Protein AF-A0A969UAT3-F1 (afdb_monomer_lite)

Foldseek 3Di:
DDDDDDDDDDPPPPVVVVVVVVVVVVVVVVVVVVVVVVPPPPPPPLVQDKDWDVVDQDPVVLVVVVFDDDPSTTIDRPDRPVD

Radius of gyration: 34.81 Å; chains: 1; bounding box: 64×48×90 Å

pLDDT: mean 74.57, std 14.02, range [46.34, 95.5]

Structure (mmCIF, N/CA/C/O backbone):
data_AF-A0A969UAT3-F1
#
_entry.id   AF-A0A969UAT3-F1
#
loop_
_atom_site.group_PDB
_atom_site.id
_atom_site.type_symbol
_atom_site.label_atom_id
_atom_site.label_alt_id
_atom_site.label_comp_id
_atom_site.label_asym_id
_atom_site.label_entity_id
_atom_site.label_seq_id
_atom_site.pdbx_PDB_ins_code
_atom_site.Cartn_x
_atom_site.Cartn_y
_atom_site.Cartn_z
_atom_site.occupancy
_atom_site.B_iso_or_equiv
_atom_site.auth_seq_id
_atom_site.auth_comp_id
_atom_site.auth_asym_id
_atom_site.auth_atom_id
_atom_site.pdbx_PDB_model_num
ATOM 1 N N . MET A 1 1 ? 45.635 -38.823 -67.097 1.00 46.34 1 MET A N 1
ATOM 2 C CA . MET A 1 1 ? 45.095 -38.285 -65.831 1.00 46.34 1 MET A CA 1
ATOM 3 C C . MET A 1 1 ? 44.979 -36.769 -65.935 1.00 46.34 1 MET A C 1
ATOM 5 O O . MET A 1 1 ? 46.007 -36.112 -65.941 1.00 46.34 1 MET A O 1
ATOM 9 N N . SER A 1 2 ? 43.763 -36.224 -66.006 1.00 49.50 2 SER A N 1
ATOM 10 C CA . SER A 1 2 ? 43.490 -34.798 -65.768 1.00 49.50 2 SER A CA 1
ATOM 11 C C . SER A 1 2 ? 42.110 -34.686 -65.125 1.00 49.50 2 SER A C 1
ATOM 13 O O . SER A 1 2 ? 41.110 -35.019 -65.755 1.00 49.50 2 SER A O 1
ATOM 15 N N . SER A 1 3 ? 42.069 -34.274 -63.858 1.00 57.66 3 SER A N 1
ATOM 16 C CA . SER A 1 3 ? 40.827 -34.001 -63.128 1.00 57.66 3 SER A CA 1
ATOM 17 C C . SER A 1 3 ? 40.291 -32.609 -63.474 1.00 57.66 3 SER A C 1
ATOM 19 O O . SER A 1 3 ? 41.083 -31.666 -63.544 1.00 57.66 3 SER A O 1
ATOM 21 N N . PRO A 1 4 ? 38.969 -32.423 -63.626 1.00 62.88 4 PRO A N 1
ATOM 22 C CA . PRO A 1 4 ? 38.387 -31.096 -63.759 1.00 62.88 4 PRO A CA 1
ATOM 23 C C . PRO A 1 4 ? 38.212 -30.446 -62.377 1.00 62.88 4 PRO A C 1
ATOM 25 O O . PRO A 1 4 ? 37.528 -30.970 -61.498 1.00 62.88 4 PRO A O 1
ATOM 28 N N . HIS A 1 5 ? 38.821 -29.275 -62.186 1.00 57.25 5 HIS A N 1
ATOM 29 C CA . HIS A 1 5 ? 38.568 -28.418 -61.029 1.00 57.25 5 HIS A CA 1
ATOM 30 C C . HIS A 1 5 ? 37.167 -27.805 -61.132 1.00 57.25 5 HIS A C 1
ATOM 32 O O . HIS A 1 5 ? 36.922 -26.896 -61.925 1.00 57.25 5 HIS A O 1
ATOM 38 N N . LEU A 1 6 ? 36.246 -28.287 -60.298 1.00 59.88 6 LEU A N 1
ATOM 39 C CA . LEU A 1 6 ? 34.922 -27.701 -60.129 1.00 59.88 6 LEU A CA 1
ATOM 40 C C . LEU A 1 6 ? 35.058 -26.373 -59.362 1.00 59.88 6 LEU A C 1
ATOM 42 O O . LEU A 1 6 ? 35.218 -26.365 -58.140 1.00 59.88 6 LEU A O 1
ATOM 46 N N . ARG A 1 7 ? 35.017 -25.231 -60.062 1.00 59.28 7 ARG A N 1
ATOM 47 C CA . ARG A 1 7 ? 34.908 -23.924 -59.396 1.00 59.28 7 ARG A CA 1
ATOM 48 C C . ARG A 1 7 ? 33.496 -23.785 -58.824 1.00 59.28 7 ARG A C 1
ATOM 50 O O . ARG A 1 7 ? 32.531 -23.660 -59.570 1.00 59.28 7 ARG A O 1
ATOM 57 N N . ARG A 1 8 ? 33.372 -23.8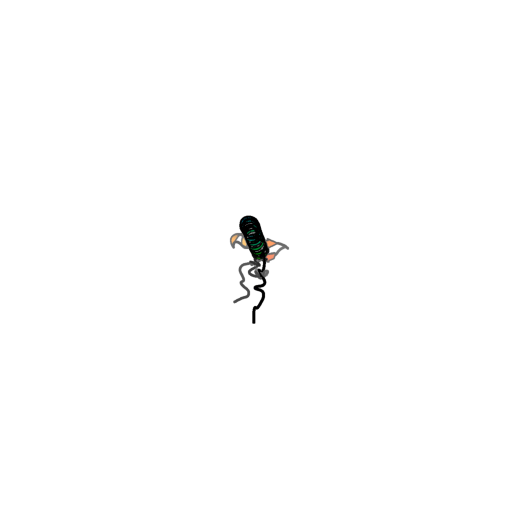05 -57.495 1.00 64.88 8 ARG A N 1
ATOM 58 C CA . ARG A 1 8 ? 32.141 -23.403 -56.803 1.00 64.88 8 ARG A CA 1
ATOM 59 C C . ARG A 1 8 ? 32.048 -21.879 -56.825 1.00 64.88 8 ARG A C 1
ATOM 61 O O . ARG A 1 8 ? 32.820 -21.207 -56.148 1.00 64.88 8 ARG A O 1
ATOM 68 N N . ASN A 1 9 ? 31.100 -21.352 -57.594 1.00 56.97 9 ASN A N 1
ATOM 69 C CA . ASN A 1 9 ? 30.652 -19.972 -57.450 1.00 56.97 9 ASN A CA 1
ATOM 70 C C . ASN A 1 9 ? 29.820 -19.870 -56.169 1.00 56.97 9 ASN A C 1
ATOM 72 O O . ASN A 1 9 ? 28.697 -20.367 -56.116 1.00 56.97 9 ASN A O 1
ATOM 76 N N . PHE A 1 10 ? 30.371 -19.234 -55.138 1.00 64.44 10 PHE A N 1
ATOM 77 C CA . PHE A 1 10 ? 29.599 -18.813 -53.974 1.00 64.44 10 PHE A CA 1
ATOM 78 C C . PHE A 1 10 ? 28.980 -17.443 -54.285 1.00 64.44 10 PHE A C 1
ATOM 80 O O . PHE A 1 10 ? 29.732 -16.509 -54.575 1.00 64.44 10 PHE A O 1
ATOM 87 N N . PRO A 1 11 ? 27.643 -17.283 -54.264 1.00 61.25 11 PRO A N 1
ATOM 88 C CA . PRO A 1 11 ? 27.051 -15.960 -54.385 1.00 61.25 11 PRO A CA 1
ATOM 89 C C . PRO A 1 11 ? 27.481 -15.132 -53.172 1.00 61.25 11 PRO A C 1
ATOM 91 O O . PRO A 1 11 ? 27.285 -15.541 -52.027 1.00 61.25 11 PRO A O 1
ATOM 94 N N . ALA A 1 12 ? 28.092 -13.976 -53.424 1.00 62.12 12 ALA A N 1
ATOM 95 C CA . ALA A 1 12 ? 28.458 -13.025 -52.387 1.00 62.12 12 ALA A CA 1
ATOM 96 C C . ALA A 1 12 ? 27.179 -12.499 -51.715 1.00 62.12 12 ALA A C 1
ATOM 98 O O . ALA A 1 12 ? 26.558 -11.546 -52.193 1.00 62.12 12 ALA A O 1
ATOM 99 N N . LEU A 1 13 ? 26.766 -13.131 -50.611 1.00 59.16 13 LEU A N 1
ATOM 100 C CA . LEU A 1 13 ? 25.780 -12.550 -49.710 1.00 59.16 13 LEU A CA 1
ATOM 101 C C . LEU A 1 13 ? 26.367 -11.239 -49.188 1.00 59.16 13 LEU A C 1
ATOM 103 O O . LEU A 1 13 ? 27.369 -11.216 -48.479 1.00 59.16 13 LEU A O 1
ATOM 107 N N . GLN A 1 14 ? 25.750 -10.137 -49.597 1.00 61.72 14 GLN A N 1
ATOM 108 C CA . GLN A 1 14 ? 26.124 -8.7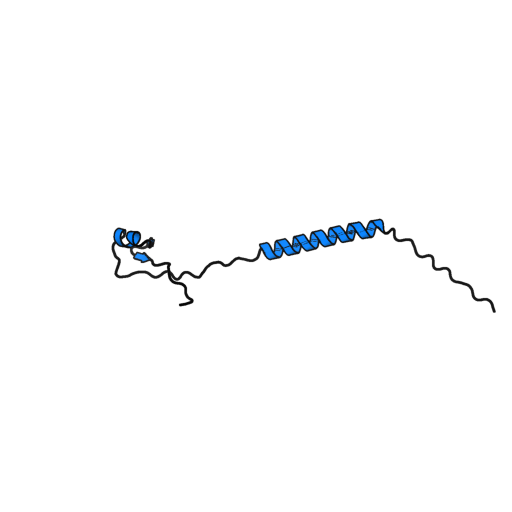87 -49.199 1.00 61.72 14 GLN A CA 1
ATOM 109 C C . GLN A 1 14 ? 26.040 -8.685 -47.656 1.00 61.72 14 GLN A C 1
ATOM 111 O O . GLN A 1 14 ? 24.933 -8.791 -47.119 1.00 61.72 14 GLN A O 1
ATOM 116 N N . PRO A 1 15 ? 27.151 -8.464 -46.922 1.00 57.41 15 PRO A N 1
ATOM 117 C CA . PRO A 1 15 ? 27.180 -8.530 -45.450 1.00 57.41 15 PRO A CA 1
ATOM 118 C C . PRO A 1 15 ? 26.304 -7.457 -44.780 1.00 57.41 15 PRO A C 1
ATOM 120 O O . PRO A 1 15 ? 25.847 -7.615 -43.650 1.00 57.41 15 PRO A O 1
ATOM 123 N N . ILE A 1 16 ? 26.011 -6.384 -45.516 1.00 57.12 16 ILE A N 1
ATOM 124 C CA . ILE A 1 16 ? 25.294 -5.196 -45.045 1.00 57.12 16 ILE A CA 1
ATOM 125 C C . ILE A 1 16 ? 23.833 -5.513 -44.676 1.00 57.12 16 ILE A C 1
ATOM 127 O O . ILE A 1 16 ? 23.309 -4.962 -43.712 1.00 57.12 16 ILE A O 1
ATOM 131 N N . LYS A 1 17 ? 23.171 -6.437 -45.388 1.00 52.72 17 LYS A N 1
ATOM 132 C CA . LYS A 1 17 ? 21.753 -6.766 -45.133 1.00 52.72 17 LYS A CA 1
ATOM 133 C C . LYS A 1 17 ? 21.551 -7.626 -43.880 1.00 52.72 17 LYS A C 1
ATOM 135 O O . LYS A 1 17 ? 20.480 -7.591 -43.284 1.00 52.72 17 LYS A O 1
ATOM 140 N N . ILE A 1 18 ? 22.577 -8.373 -43.473 1.00 57.38 18 ILE A N 1
ATOM 141 C CA . ILE A 1 18 ? 22.519 -9.301 -42.335 1.00 57.38 18 ILE A CA 1
ATOM 142 C C . ILE A 1 18 ? 22.751 -8.545 -41.014 1.00 57.38 18 ILE A C 1
ATOM 144 O O . ILE A 1 18 ? 22.102 -8.844 -40.014 1.00 57.38 18 ILE A O 1
ATOM 148 N N . GLY A 1 19 ? 23.606 -7.513 -41.022 1.00 58.94 19 GLY A N 1
ATOM 149 C CA . GLY A 1 19 ? 23.913 -6.713 -39.829 1.00 58.94 19 GLY A CA 1
ATOM 150 C C . GLY A 1 19 ? 22.724 -5.912 -39.284 1.00 58.94 19 GLY A C 1
ATOM 151 O O . GLY A 1 19 ? 22.495 -5.896 -38.076 1.00 58.94 19 GLY A O 1
ATOM 152 N N . LEU A 1 20 ? 21.921 -5.297 -40.161 1.00 61.31 20 LEU A N 1
ATOM 153 C CA . LEU A 1 20 ? 20.763 -4.494 -39.744 1.00 61.31 20 LEU A CA 1
ATOM 154 C C . LEU A 1 20 ? 19.627 -5.360 -39.173 1.00 61.31 20 LEU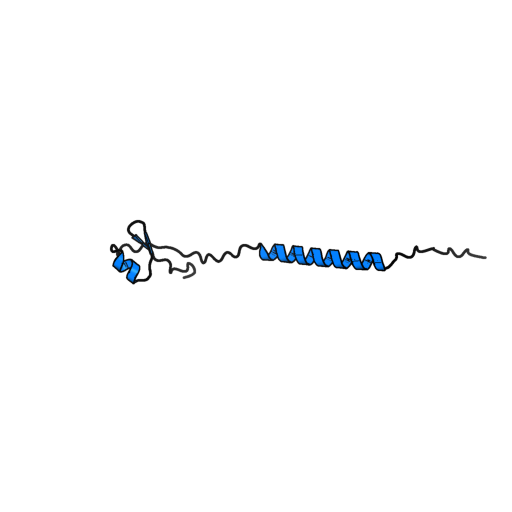 A C 1
ATOM 156 O O . LEU A 1 20 ? 19.010 -4.991 -38.177 1.00 61.31 20 LEU A O 1
ATOM 160 N N . GLY A 1 21 ? 19.384 -6.535 -39.763 1.00 67.38 21 GLY A N 1
ATOM 161 C CA . GLY A 1 21 ? 18.367 -7.471 -39.275 1.00 67.38 21 GLY A CA 1
ATOM 162 C C . GLY A 1 21 ? 18.677 -8.010 -37.875 1.00 67.38 21 GLY A C 1
ATOM 163 O O . GLY A 1 21 ? 17.778 -8.103 -37.041 1.00 67.38 21 GLY A O 1
ATOM 164 N N . ALA A 1 22 ? 19.952 -8.293 -37.587 1.00 70.25 22 ALA A N 1
ATOM 165 C CA . ALA A 1 22 ? 20.386 -8.775 -36.276 1.00 70.25 22 ALA A CA 1
ATOM 166 C C . ALA A 1 22 ? 20.222 -7.717 -35.168 1.00 70.25 22 ALA A C 1
ATOM 168 O O . ALA A 1 22 ? 19.765 -8.042 -34.074 1.00 70.25 22 ALA A O 1
ATOM 169 N N . ALA A 1 23 ? 20.533 -6.447 -35.456 1.00 70.94 23 ALA A N 1
ATOM 170 C CA . ALA A 1 23 ? 20.375 -5.355 -34.493 1.00 70.94 23 ALA A CA 1
ATOM 171 C C . ALA A 1 23 ? 18.900 -5.104 -34.131 1.00 70.94 23 ALA A C 1
ATOM 173 O O . ALA A 1 23 ? 18.572 -4.917 -32.960 1.00 70.94 23 ALA A O 1
ATOM 174 N N . ILE A 1 24 ? 18.001 -5.160 -35.122 1.00 79.62 24 ILE A N 1
ATOM 175 C CA . ILE A 1 24 ? 16.556 -5.004 -34.904 1.00 79.62 24 ILE A CA 1
ATOM 176 C C . ILE A 1 24 ? 16.008 -6.172 -34.073 1.00 79.62 24 ILE A C 1
ATOM 178 O O . ILE A 1 24 ? 15.280 -5.944 -33.111 1.00 79.62 24 ILE A O 1
ATOM 182 N N . ALA A 1 25 ? 16.392 -7.414 -34.385 1.00 78.44 25 ALA A N 1
ATOM 183 C CA . ALA A 1 25 ? 15.959 -8.587 -33.622 1.00 78.44 25 ALA A CA 1
ATOM 184 C C . ALA A 1 25 ? 16.431 -8.542 -32.157 1.00 78.44 25 ALA A C 1
ATOM 186 O O . ALA A 1 25 ? 15.655 -8.847 -31.252 1.00 78.44 25 ALA A O 1
ATOM 187 N N . ALA A 1 26 ? 17.672 -8.105 -31.911 1.00 81.12 26 ALA A N 1
ATOM 188 C CA . ALA A 1 26 ? 18.196 -7.926 -30.559 1.00 81.12 26 ALA A CA 1
ATOM 189 C C . ALA A 1 26 ? 17.438 -6.831 -29.789 1.00 81.12 26 ALA A C 1
ATOM 191 O O . ALA A 1 26 ? 17.042 -7.052 -28.647 1.00 81.12 26 ALA A O 1
ATOM 192 N N . ALA A 1 27 ? 17.174 -5.682 -30.420 1.00 81.12 27 ALA A N 1
ATOM 193 C CA . ALA A 1 27 ? 16.413 -4.597 -29.801 1.00 81.12 27 ALA A CA 1
ATOM 194 C C . ALA A 1 27 ? 14.979 -5.028 -29.450 1.00 81.12 27 ALA A C 1
ATOM 196 O O . ALA A 1 27 ? 14.519 -4.786 -28.338 1.00 81.12 27 ALA A O 1
ATOM 197 N N . LEU A 1 28 ? 14.293 -5.728 -30.359 1.00 81.44 28 LEU A N 1
ATOM 198 C CA . LEU A 1 28 ? 12.945 -6.246 -30.112 1.00 81.44 28 LEU A CA 1
ATOM 199 C C . LEU A 1 28 ? 12.924 -7.298 -28.991 1.00 81.44 28 LEU A C 1
ATO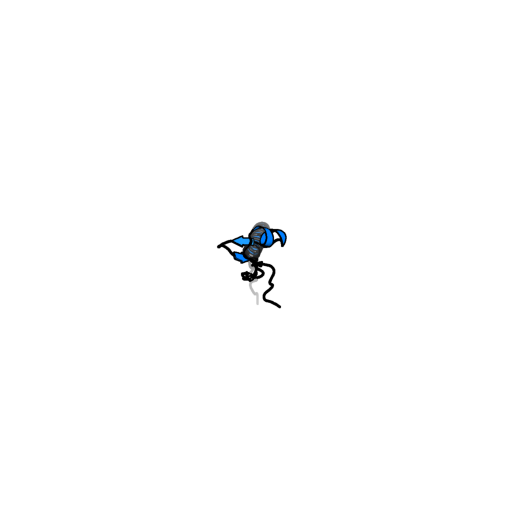M 201 O O . LEU A 1 28 ? 12.024 -7.276 -28.155 1.00 81.44 28 LEU A O 1
ATOM 205 N N . GLY A 1 29 ? 13.931 -8.175 -28.927 1.00 79.25 29 GLY A N 1
ATOM 206 C CA . GLY A 1 29 ? 14.072 -9.152 -27.843 1.00 79.25 29 GLY A CA 1
ATOM 207 C C . GLY A 1 29 ? 14.292 -8.503 -26.472 1.00 79.25 29 GLY A C 1
ATOM 208 O O . GLY A 1 29 ? 13.677 -8.918 -25.490 1.00 79.25 29 GLY A O 1
ATOM 209 N N . LEU A 1 30 ? 15.112 -7.447 -26.405 1.00 77.62 30 LEU A N 1
ATOM 210 C CA . LEU A 1 30 ? 15.332 -6.677 -25.175 1.00 77.62 30 LEU A CA 1
ATOM 211 C C . LEU A 1 30 ? 14.056 -5.956 -24.715 1.00 77.62 30 LEU A C 1
ATOM 213 O O . LEU A 1 30 ? 13.728 -5.989 -23.531 1.00 77.62 30 LEU A O 1
ATOM 217 N N . VAL A 1 31 ? 13.303 -5.360 -25.645 1.00 77.44 31 VAL A N 1
ATOM 218 C CA . VAL A 1 31 ? 12.023 -4.696 -25.342 1.00 77.44 31 VAL A CA 1
ATOM 219 C C . VAL A 1 31 ? 10.983 -5.698 -24.830 1.00 77.44 31 VAL A C 1
ATOM 221 O O . VAL A 1 31 ? 10.299 -5.415 -23.847 1.00 77.44 31 VAL A O 1
ATOM 224 N N . TRP A 1 32 ? 10.893 -6.890 -25.429 1.00 76.31 32 TRP A N 1
ATOM 225 C CA . TRP A 1 32 ? 9.980 -7.945 -24.971 1.00 76.31 32 TRP A CA 1
ATOM 226 C C . TRP A 1 32 ? 10.327 -8.446 -23.561 1.00 76.31 32 TRP A C 1
ATOM 228 O O . TRP A 1 32 ? 9.440 -8.641 -22.725 1.00 76.31 32 TRP A O 1
ATOM 238 N N . ASN A 1 33 ? 11.620 -8.620 -23.269 1.00 71.88 33 ASN A N 1
ATOM 239 C CA . ASN A 1 33 ? 12.088 -9.022 -21.943 1.00 71.88 33 ASN A CA 1
ATOM 240 C C . ASN A 1 33 ? 11.762 -7.959 -20.878 1.00 71.88 33 ASN A C 1
ATOM 242 O O . ASN A 1 33 ? 11.246 -8.301 -19.817 1.00 71.88 33 ASN A O 1
ATOM 246 N N . TYR A 1 34 ? 11.965 -6.677 -21.195 1.00 78.25 34 TYR A N 1
ATOM 247 C CA . TYR A 1 34 ? 11.650 -5.566 -20.294 1.00 78.25 34 TYR A CA 1
ATOM 248 C C . TYR A 1 34 ? 10.151 -5.473 -19.967 1.00 78.25 34 TYR A C 1
ATOM 250 O O . TYR A 1 34 ? 9.783 -5.390 -18.797 1.00 78.25 34 TYR A O 1
ATOM 258 N N . VAL A 1 35 ? 9.278 -5.561 -20.981 1.00 77.19 35 VAL A N 1
ATOM 259 C CA . VAL A 1 35 ? 7.813 -5.565 -20.790 1.00 77.19 35 VAL A CA 1
ATOM 260 C C . VAL A 1 35 ? 7.362 -6.731 -19.906 1.00 77.19 35 VAL A C 1
ATOM 262 O O . VAL A 1 35 ? 6.481 -6.559 -19.068 1.00 77.19 35 VAL A O 1
ATOM 265 N N . SER A 1 36 ? 7.990 -7.901 -20.046 1.00 71.12 36 SER A N 1
ATOM 266 C CA . SER A 1 36 ? 7.635 -9.093 -19.264 1.00 71.12 36 SER A CA 1
ATOM 267 C C . SER A 1 36 ? 7.966 -8.945 -17.775 1.00 71.12 36 SER A C 1
ATOM 269 O O . SER A 1 36 ? 7.206 -9.408 -16.931 1.00 71.12 36 SER A O 1
ATOM 271 N N . ILE A 1 37 ? 9.082 -8.289 -17.442 1.00 71.19 37 ILE A N 1
ATOM 272 C CA . ILE A 1 37 ? 9.502 -8.070 -16.048 1.00 71.19 37 ILE A CA 1
ATOM 273 C C . ILE A 1 37 ? 8.691 -6.933 -15.410 1.00 71.19 37 ILE A C 1
ATOM 275 O O . ILE A 1 37 ? 8.328 -7.022 -14.241 1.00 71.19 37 ILE A O 1
ATOM 279 N N . ALA A 1 38 ? 8.355 -5.891 -16.176 1.00 75.38 38 ALA A N 1
ATOM 280 C CA . ALA A 1 38 ? 7.538 -4.773 -15.699 1.00 75.38 38 ALA A CA 1
ATOM 281 C C . ALA A 1 38 ? 6.067 -5.152 -15.437 1.00 75.38 38 ALA A C 1
ATOM 283 O O . ALA A 1 38 ? 5.382 -4.457 -14.693 1.00 75.38 38 ALA A O 1
ATOM 284 N N . ALA A 1 39 ? 5.582 -6.240 -16.043 1.00 73.56 39 ALA A N 1
ATOM 285 C CA . ALA A 1 39 ? 4.233 -6.763 -15.835 1.00 73.56 39 ALA A CA 1
ATOM 286 C C . ALA A 1 39 ? 4.122 -7.726 -14.639 1.00 73.56 39 ALA A C 1
ATOM 288 O O . ALA A 1 39 ? 3.035 -8.250 -14.388 1.00 73.56 39 ALA A O 1
ATOM 289 N N . LEU A 1 40 ? 5.218 -7.988 -13.915 1.00 74.81 40 LEU A N 1
ATOM 290 C CA . LEU A 1 40 ? 5.147 -8.783 -12.694 1.00 74.81 40 LEU A CA 1
ATOM 291 C C . LEU A 1 40 ? 4.280 -8.041 -11.668 1.00 74.81 40 LEU A C 1
ATOM 293 O O . LEU A 1 40 ? 4.576 -6.883 -11.361 1.00 74.81 40 LEU A O 1
ATOM 297 N N . PRO A 1 41 ? 3.228 -8.677 -11.122 1.00 71.38 41 PRO A N 1
ATOM 298 C CA . PRO A 1 41 ? 2.501 -8.099 -10.009 1.00 71.38 41 PRO A CA 1
ATOM 299 C C . PRO A 1 41 ? 3.474 -7.980 -8.835 1.00 71.38 41 PRO A C 1
ATOM 301 O O . PRO A 1 41 ? 3.949 -8.980 -8.297 1.00 71.38 41 PRO A O 1
ATOM 304 N N . THR A 1 42 ? 3.812 -6.749 -8.460 1.00 65.62 42 THR A N 1
ATOM 305 C CA . THR A 1 42 ? 4.457 -6.474 -7.180 1.00 65.62 42 THR A CA 1
ATOM 306 C C . THR A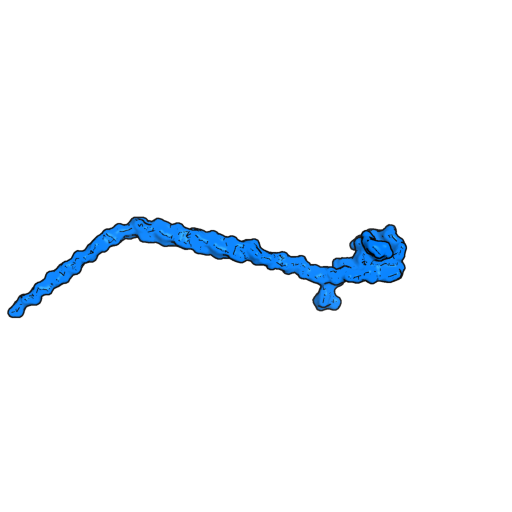 1 42 ? 3.376 -6.623 -6.129 1.00 65.62 42 THR A C 1
ATOM 308 O O . THR A 1 42 ? 2.689 -5.657 -5.797 1.00 65.62 42 THR A O 1
ATOM 311 N N . ASP A 1 43 ? 3.161 -7.854 -5.680 1.00 65.00 43 ASP A N 1
ATOM 312 C CA . ASP A 1 43 ? 2.294 -8.089 -4.544 1.00 65.00 43 ASP A CA 1
ATOM 313 C C . ASP A 1 43 ? 3.015 -7.595 -3.288 1.00 65.00 43 ASP A C 1
ATOM 315 O O . ASP A 1 43 ? 3.835 -8.281 -2.680 1.00 65.00 43 ASP A O 1
ATOM 319 N N . SER A 1 44 ? 2.801 -6.317 -2.993 1.00 58.91 44 SER A N 1
ATOM 320 C CA . SER A 1 44 ? 3.201 -5.691 -1.745 1.00 58.91 44 SER A CA 1
ATOM 321 C C . SER A 1 44 ? 2.022 -5.618 -0.782 1.00 58.91 44 SER A C 1
ATOM 323 O O . SER A 1 44 ? 2.007 -4.723 0.068 1.00 58.91 44 SER A O 1
ATOM 325 N N . SER A 1 45 ? 1.025 -6.507 -0.887 1.00 57.72 45 SER A N 1
ATOM 326 C CA . SER A 1 45 ? 0.204 -6.773 0.282 1.00 57.72 45 SER A CA 1
ATOM 327 C C . SER A 1 45 ? 1.061 -7.590 1.238 1.00 57.72 45 SER A C 1
ATOM 329 O O . SER A 1 45 ? 1.064 -8.818 1.230 1.00 57.72 45 SER A O 1
ATOM 331 N N . ALA A 1 46 ? 1.814 -6.890 2.091 1.00 57.06 46 ALA A N 1
ATOM 332 C CA . ALA A 1 46 ? 1.931 -7.371 3.455 1.00 57.06 46 ALA A CA 1
ATOM 333 C C . ALA A 1 46 ? 0.480 -7.553 3.903 1.00 57.06 46 ALA A C 1
ATOM 335 O O . ALA A 1 46 ? -0.215 -6.556 4.101 1.00 57.06 46 ALA A O 1
ATOM 336 N N . GLU A 1 47 ? -0.007 -8.795 3.850 1.00 58.81 47 GLU A N 1
ATOM 337 C CA . GLU A 1 47 ? -1.350 -9.208 4.245 1.00 58.81 47 GLU A CA 1
ATOM 338 C C . GLU A 1 47 ? -1.578 -8.638 5.638 1.00 58.81 47 GLU A C 1
ATOM 340 O O . GLU A 1 47 ? -1.112 -9.180 6.628 1.00 58.81 47 GLU A O 1
ATOM 345 N N . THR A 1 48 ? -2.149 -7.443 5.712 1.00 61.28 48 THR A N 1
ATOM 346 C CA . THR A 1 48 ? -2.268 -6.712 6.961 1.00 61.28 48 THR A CA 1
ATOM 347 C C . THR A 1 48 ? -3.535 -7.243 7.591 1.00 61.28 48 THR A C 1
ATOM 349 O O . THR A 1 48 ? -4.626 -7.017 7.068 1.00 61.28 48 THR A O 1
ATOM 352 N N . TYR A 1 49 ? -3.399 -8.012 8.668 1.00 71.94 49 TYR A N 1
ATOM 353 C CA . TYR A 1 49 ? -4.555 -8.629 9.302 1.00 71.94 49 TYR A CA 1
ATOM 354 C C . TYR A 1 49 ? -5.259 -7.584 10.155 1.00 71.94 49 TYR A C 1
ATOM 356 O O . TYR A 1 49 ? -4.800 -7.224 11.239 1.00 71.94 49 TYR A O 1
ATOM 364 N N . SER A 1 50 ? -6.380 -7.089 9.639 1.00 78.69 50 SER A N 1
ATOM 365 C CA . SER A 1 50 ? -7.261 -6.186 10.366 1.00 78.69 50 SER A CA 1
ATOM 366 C C . SER A 1 50 ? -8.002 -6.942 11.469 1.00 78.69 50 SER A C 1
ATOM 368 O O . SER A 1 50 ? -8.721 -7.904 11.194 1.00 78.69 50 SER A O 1
ATOM 370 N N . ALA A 1 51 ? -7.865 -6.492 12.715 1.00 84.06 51 ALA A N 1
ATOM 371 C CA . ALA A 1 51 ? -8.609 -7.023 13.857 1.00 84.06 51 ALA A CA 1
ATOM 372 C C . ALA A 1 51 ? -9.422 -5.914 14.530 1.00 84.06 51 ALA A C 1
ATOM 374 O O . ALA A 1 51 ? -8.918 -4.809 14.741 1.00 84.06 51 ALA A O 1
ATOM 375 N N . SER A 1 52 ? -10.675 -6.199 14.893 1.00 89.94 52 SER A N 1
ATOM 376 C CA . SER A 1 52 ? -11.473 -5.255 15.673 1.00 89.94 52 SER A CA 1
ATOM 377 C C . SER A 1 52 ? -11.084 -5.286 17.155 1.00 89.94 52 SER A C 1
ATOM 379 O O . SER A 1 52 ? -10.705 -6.323 17.704 1.00 89.94 52 SER A O 1
ATOM 381 N N . ILE A 1 53 ? -11.163 -4.129 17.816 1.00 90.56 53 ILE A N 1
ATOM 382 C CA . ILE A 1 53 ? -10.809 -3.945 19.227 1.00 90.56 53 ILE A CA 1
ATOM 383 C C . ILE A 1 53 ? -12.092 -3.835 20.055 1.00 90.56 53 ILE A C 1
ATOM 385 O O . ILE A 1 53 ? -12.672 -2.751 20.161 1.00 90.56 53 ILE A O 1
ATOM 389 N N . PRO A 1 54 ? -12.536 -4.918 20.709 1.00 86.94 54 PRO A N 1
ATOM 390 C CA . PRO A 1 54 ? -13.867 -4.965 21.310 1.00 86.94 54 PRO A CA 1
ATOM 391 C C . PRO A 1 54 ? -14.042 -4.041 22.527 1.00 86.94 54 PRO A C 1
ATOM 393 O O . PRO A 1 54 ? -15.166 -3.727 22.912 1.00 86.94 54 PRO A O 1
ATOM 396 N N . TRP A 1 55 ? -12.951 -3.592 23.155 1.00 90.19 55 TRP A N 1
ATOM 397 C CA . TRP A 1 55 ? -13.012 -2.689 24.311 1.00 90.19 55 TRP A CA 1
ATOM 398 C C . TRP A 1 55 ? -12.991 -1.198 23.944 1.00 90.19 55 TRP A C 1
ATOM 400 O O . TRP A 1 55 ? -13.177 -0.366 24.831 1.00 90.19 55 TRP A O 1
ATOM 410 N N . VAL A 1 56 ? -12.781 -0.836 22.672 1.00 92.69 56 VAL A N 1
ATOM 411 C CA . VAL A 1 56 ? -12.821 0.562 22.210 1.00 92.69 56 VAL A CA 1
ATOM 412 C C . VAL A 1 56 ? -14.136 0.800 21.477 1.00 92.69 56 VAL A C 1
ATOM 414 O O . VAL A 1 56 ? -14.273 0.471 20.305 1.00 92.69 56 VAL A O 1
ATOM 417 N N . GLN A 1 57 ? -15.099 1.383 22.190 1.00 94.06 57 GLN A N 1
ATOM 418 C CA . GLN A 1 57 ? -16.445 1.699 21.682 1.00 94.06 57 GLN A CA 1
ATOM 419 C C . GLN A 1 57 ? -16.635 3.199 21.397 1.00 94.06 57 GLN A C 1
ATOM 421 O O . GLN A 1 57 ? -17.739 3.640 21.097 1.00 94.06 57 GLN A O 1
ATOM 426 N N . ASP A 1 58 ? -15.568 3.989 21.517 1.00 95.50 58 ASP A N 1
ATOM 427 C CA . ASP A 1 58 ? -15.578 5.428 21.275 1.00 95.50 58 ASP A CA 1
ATOM 428 C C . ASP A 1 58 ? -14.692 5.763 20.071 1.00 95.50 58 ASP A C 1
ATOM 430 O O . ASP A 1 58 ? -13.507 5.411 20.035 1.00 95.50 58 ASP A O 1
ATOM 434 N N . GLN A 1 59 ? -15.271 6.463 19.094 1.00 94.62 59 GLN A N 1
ATOM 435 C CA . GLN A 1 59 ? -14.580 6.847 17.866 1.00 94.62 59 GLN A CA 1
ATOM 436 C C . GLN A 1 59 ? -13.381 7.755 18.155 1.00 94.62 59 GLN A C 1
ATOM 438 O O . GLN A 1 59 ? -12.293 7.524 17.627 1.00 94.62 59 GLN A O 1
ATOM 443 N N . ALA A 1 60 ? -13.542 8.748 19.033 1.00 95.50 60 ALA A N 1
ATOM 444 C CA . ALA A 1 60 ? -12.470 9.688 19.347 1.00 95.50 60 ALA A CA 1
ATOM 445 C C . ALA A 1 60 ? -11.283 8.985 20.032 1.00 95.50 60 ALA A C 1
ATOM 447 O O . ALA A 1 60 ? -10.123 9.282 19.739 1.00 95.50 60 ALA A O 1
ATOM 448 N N . ALA A 1 61 ? -11.555 8.018 20.910 1.00 94.69 61 ALA A N 1
ATOM 449 C CA . ALA A 1 61 ? -10.547 7.169 21.529 1.00 94.69 61 ALA A CA 1
ATOM 450 C C . ALA A 1 61 ? -9.824 6.290 20.499 1.00 94.69 61 ALA A C 1
ATOM 452 O O . ALA A 1 61 ? -8.601 6.168 20.574 1.00 94.69 61 ALA A O 1
ATOM 453 N N . CYS A 1 62 ? -10.548 5.722 19.528 1.00 93.88 62 CYS A N 1
ATOM 454 C CA . CYS A 1 62 ? -9.962 4.938 18.441 1.00 93.88 62 CYS A CA 1
ATOM 455 C C . CYS A 1 62 ? -8.996 5.778 17.594 1.00 93.88 62 CYS A C 1
ATOM 457 O O . CYS A 1 62 ? -7.809 5.459 17.478 1.00 93.88 62 CYS A O 1
ATOM 459 N N . GLU A 1 63 ? -9.476 6.905 17.074 1.00 93.38 63 GLU A N 1
ATOM 460 C CA . GLU A 1 63 ? -8.719 7.772 16.170 1.00 93.38 63 GLU A CA 1
ATOM 461 C C . GLU A 1 63 ? -7.503 8.407 16.862 1.00 93.38 63 GLU A C 1
ATOM 463 O O . GLU A 1 63 ? -6.442 8.549 16.254 1.00 93.38 63 GLU A O 1
ATOM 468 N N . LYS A 1 64 ? -7.588 8.688 18.172 1.00 95.19 64 LYS A N 1
ATOM 469 C CA . LYS A 1 64 ? -6.446 9.164 18.974 1.00 95.19 64 LYS A CA 1
ATOM 470 C C . LYS A 1 64 ? -5.272 8.178 19.000 1.00 95.19 64 LYS A C 1
ATOM 472 O O . LYS A 1 64 ? -4.135 8.588 19.225 1.00 95.19 64 LYS A O 1
ATOM 477 N N . THR A 1 65 ? -5.532 6.890 18.777 1.00 89.38 65 THR A N 1
ATOM 478 C CA . THR A 1 65 ? -4.500 5.842 18.707 1.00 89.38 65 THR A CA 1
ATOM 479 C C . THR A 1 65 ? -3.991 5.583 17.289 1.00 89.38 65 THR A C 1
ATOM 481 O O . THR A 1 65 ? -3.210 4.655 17.089 1.00 89.38 65 THR A O 1
ATOM 484 N N . ASN A 1 66 ? -4.384 6.421 16.320 1.00 89.44 66 ASN A N 1
ATOM 485 C CA . ASN A 1 66 ? -4.024 6.296 14.908 1.00 89.44 66 ASN A CA 1
ATOM 486 C C . ASN A 1 66 ? -4.546 4.991 14.270 1.00 89.44 66 ASN A C 1
ATOM 488 O O . ASN A 1 66 ? -3.874 4.359 13.455 1.00 89.44 66 ASN A O 1
ATOM 492 N N . ARG A 1 67 ? -5.741 4.573 14.698 1.00 91.31 67 ARG A N 1
ATOM 493 C CA . ARG A 1 67 ? -6.471 3.389 14.225 1.00 91.31 67 ARG A CA 1
ATOM 494 C C . ARG A 1 67 ? -7.703 3.809 13.428 1.00 91.31 67 ARG A C 1
ATOM 496 O O . ARG A 1 67 ? -8.137 4.957 13.523 1.00 91.31 67 ARG A O 1
ATOM 503 N N . ALA A 1 68 ? -8.250 2.893 12.634 1.00 92.00 68 ALA A N 1
ATOM 504 C CA . ALA A 1 68 ? -9.395 3.182 11.777 1.00 92.00 68 ALA A CA 1
ATOM 505 C C . ALA A 1 68 ? -10.712 2.898 12.508 1.00 92.00 68 ALA A C 1
ATOM 507 O O . ALA A 1 68 ? -10.870 1.839 13.108 1.00 92.00 68 ALA A O 1
ATOM 508 N N . TRP A 1 69 ? -11.672 3.817 12.427 1.00 93.38 69 TRP A N 1
ATOM 509 C CA . TRP A 1 69 ? -13.035 3.590 12.903 1.00 93.38 69 TRP A CA 1
ATOM 510 C C . TRP A 1 69 ? -13.956 3.278 11.720 1.00 93.38 69 TRP A C 1
ATOM 512 O O . TRP A 1 69 ? -14.115 4.112 10.828 1.00 93.38 69 TRP A O 1
ATOM 522 N N . HIS A 1 70 ? -14.559 2.088 11.699 1.00 92.06 70 HIS A N 1
ATOM 5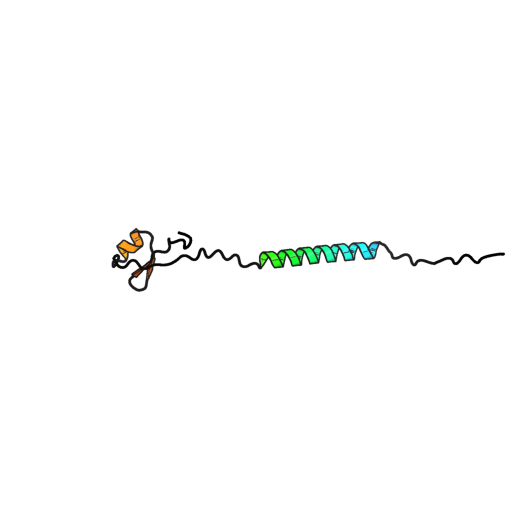23 C CA . HIS A 1 70 ? -15.591 1.715 10.726 1.00 92.06 70 HIS A CA 1
ATOM 524 C C . HIS A 1 70 ? -16.481 0.590 11.264 1.00 92.06 70 HIS A C 1
ATOM 526 O O . HIS A 1 70 ? -16.073 -0.168 12.140 1.00 92.06 70 HIS A O 1
ATOM 532 N N . ASP A 1 71 ? -17.709 0.489 10.749 1.00 91.94 71 ASP A N 1
ATOM 533 C CA . ASP A 1 71 ? -18.706 -0.508 11.179 1.00 91.94 71 ASP A CA 1
ATOM 534 C C . ASP A 1 71 ? -18.918 -0.539 12.702 1.00 91.94 71 ASP A C 1
ATOM 536 O O . ASP A 1 71 ? -18.956 -1.606 13.319 1.00 91.94 71 ASP A O 1
ATOM 540 N N . GLU A 1 72 ? -18.998 0.657 13.303 1.00 92.94 72 GLU A N 1
ATOM 541 C CA . GLU A 1 72 ? -19.166 0.870 14.752 1.00 92.94 72 GLU A CA 1
ATOM 542 C C . GLU A 1 72 ? -18.070 0.209 15.609 1.00 92.94 72 GLU A C 1
ATOM 544 O O . GLU A 1 72 ? -18.256 -0.062 16.795 1.00 92.94 72 GLU A O 1
ATOM 549 N N . GLN A 1 73 ? -16.910 -0.051 15.004 1.00 93.81 73 GLN A N 1
ATOM 550 C CA . GLN A 1 73 ? -15.785 -0.739 15.616 1.00 93.81 73 GLN A CA 1
ATOM 551 C C . GLN A 1 73 ? -14.477 0.006 15.342 1.00 93.81 73 GLN A C 1
ATOM 553 O O . GLN A 1 73 ? -14.293 0.668 14.318 1.00 93.81 73 GLN A O 1
ATOM 558 N N . CYS A 1 74 ? -13.536 -0.139 16.272 1.00 94.00 74 CYS A N 1
ATOM 559 C CA . CYS A 1 74 ? -12.161 0.293 16.075 1.00 94.00 74 CYS A CA 1
ATOM 560 C C . CYS A 1 74 ? -11.331 -0.855 15.494 1.00 94.00 74 CYS A C 1
ATOM 562 O O . CYS A 1 74 ? -11.323 -1.946 16.063 1.00 94.00 74 CYS A O 1
ATOM 564 N N . TRP A 1 75 ? -10.611 -0.604 14.407 1.00 92.00 75 TRP A N 1
ATOM 565 C CA . TRP A 1 75 ? -9.840 -1.594 13.661 1.00 92.00 75 TRP A CA 1
ATOM 566 C C . TRP A 1 75 ? -8.341 -1.332 13.756 1.00 92.00 75 TRP A C 1
ATOM 568 O O . TRP A 1 75 ? -7.858 -0.226 13.493 1.00 92.00 75 TRP A O 1
ATOM 578 N N . ASP A 1 76 ? -7.605 -2.372 14.143 1.00 88.25 76 ASP A N 1
ATOM 579 C CA . ASP A 1 76 ? -6.148 -2.406 14.172 1.00 88.25 76 ASP A CA 1
ATOM 580 C C . ASP A 1 76 ? -5.610 -3.036 12.890 1.00 88.25 76 ASP A C 1
ATOM 582 O O . ASP A 1 76 ? -5.903 -4.193 12.603 1.00 88.25 76 ASP A O 1
ATOM 586 N N . ASN A 1 77 ? -4.809 -2.273 12.149 1.00 80.69 77 ASN A N 1
ATOM 587 C CA . ASN A 1 77 ? -4.180 -2.680 10.893 1.00 80.69 77 ASN A CA 1
ATOM 588 C C . ASN A 1 77 ? -2.650 -2.765 11.045 1.00 80.69 77 ASN A C 1
ATOM 590 O O . ASN A 1 77 ? -1.925 -2.514 10.090 1.00 80.69 77 ASN A O 1
ATOM 594 N N . GLN A 1 78 ? -2.126 -2.999 12.251 1.00 72.94 78 GLN A N 1
ATOM 595 C CA . GLN A 1 78 ? -0.676 -3.045 12.497 1.00 72.94 78 GLN A CA 1
ATOM 596 C C . GLN A 1 78 ? -0.117 -4.466 12.649 1.00 72.94 78 GLN A C 1
ATOM 598 O O . GLN A 1 78 ? 1.041 -4.627 13.030 1.00 72.94 78 GLN A O 1
ATOM 603 N N . HIS A 1 79 ? -0.905 -5.500 12.351 1.00 66.62 79 HIS A N 1
ATOM 604 C CA . HIS A 1 79 ? -0.469 -6.882 12.520 1.00 66.62 79 HIS A CA 1
ATOM 605 C C . HIS A 1 79 ? 0.143 -7.448 11.238 1.00 66.62 79 HIS A C 1
ATOM 607 O O . HIS A 1 79 ? -0.535 -7.603 10.220 1.00 66.62 79 HIS A O 1
ATOM 613 N N . ASP A 1 80 ? 1.436 -7.764 11.326 1.00 63.88 80 ASP A N 1
ATOM 614 C CA . ASP A 1 80 ? 2.146 -8.596 10.362 1.00 63.88 80 ASP A CA 1
ATOM 615 C C . ASP A 1 80 ? 1.842 -10.077 10.679 1.00 63.88 80 ASP A C 1
ATOM 617 O O . ASP A 1 80 ? 2.055 -10.506 11.812 1.00 63.88 80 ASP A O 1
ATOM 621 N N . PRO A 1 81 ? 1.355 -10.875 9.718 1.00 62.31 81 PRO A N 1
ATOM 622 C CA . PRO A 1 81 ? 1.045 -12.295 9.912 1.00 62.31 81 PRO A CA 1
ATOM 623 C C . PRO A 1 81 ? 2.248 -13.181 10.202 1.00 62.31 81 PRO A C 1
ATOM 625 O O . PRO A 1 81 ? 2.077 -14.356 10.526 1.00 62.31 81 PRO A O 1
ATOM 628 N N . SER A 1 82 ? 3.460 -12.667 10.015 1.00 65.94 82 SER A N 1
ATOM 629 C CA . SER A 1 82 ? 4.689 -13.400 10.282 1.00 65.94 82 SER A CA 1
ATOM 630 C C . SER A 1 82 ? 5.074 -13.446 11.766 1.00 65.94 82 SER A C 1
ATOM 632 O O . SER A 1 82 ? 6.078 -14.092 12.083 1.00 65.94 82 SER A O 1
ATOM 634 N N . PHE A 1 83 ? 4.297 -12.825 12.669 1.00 56.12 83 PHE A N 1
ATOM 635 C CA . PHE A 1 83 ? 4.533 -12.864 14.116 1.00 56.12 83 PHE A CA 1
ATOM 636 C C . PHE A 1 83 ? 3.277 -13.144 14.954 1.00 56.12 83 PHE A C 1
ATOM 638 O O . PHE A 1 83 ? 2.326 -12.332 14.914 1.00 56.12 83 PHE A O 1
#

Secondary structure (DSSP, 8-state):
--------------HHHHHHHHHHHHHHHHHHHHHHHHTS----------EE-TT---HHHHHHTT-EEETTEEEE----TT-

Sequence (83 aa):
MSSPHLRRNFPALQPIKIGLGAAIAAALGLVWNYVSIAALPTDSSAETYSASIPWVQDQAACEKTNRAWHDEQCWDNQHDPSF